Protein AF-A0A316ABW8-F1 (afdb_monomer)

Sequence (78 aa):
MRFYLRREERTPAPAAPPTDDRRPFGVITLTWLALLAAAALRHEWLDATGRGWWLWTCAVGAGLGVLALARENHRRSR

Structure (mmCIF, N/CA/C/O backbone):
data_AF-A0A316ABW8-F1
#
_entry.id   AF-A0A316ABW8-F1
#
loop_
_atom_site.group_PDB
_atom_site.id
_atom_site.type_symbol
_atom_site.label_atom_id
_atom_site.label_alt_id
_atom_site.label_comp_id
_atom_site.label_asym_id
_atom_site.label_entity_id
_atom_site.label_seq_id
_atom_site.pdbx_PDB_ins_code
_atom_site.Cartn_x
_atom_site.Cartn_y
_atom_site.Cartn_z
_atom_site.occupancy
_atom_site.B_iso_or_equiv
_atom_site.auth_seq_id
_atom_site.auth_comp_id
_atom_site.auth_asym_id
_atom_site.auth_atom_id
_atom_site.pdbx_PDB_model_num
ATOM 1 N N . MET A 1 1 ? 27.998 33.358 -18.309 1.00 55.84 1 MET A N 1
ATOM 2 C CA . MET A 1 1 ? 27.343 32.028 -18.301 1.00 55.84 1 MET A CA 1
ATOM 3 C C . MET A 1 1 ? 26.371 31.952 -19.472 1.00 55.84 1 MET A C 1
ATOM 5 O O . MET A 1 1 ? 25.633 32.907 -19.674 1.00 55.84 1 MET A O 1
ATOM 9 N N . ARG A 1 2 ? 26.406 30.878 -20.276 1.00 76.19 2 ARG A N 1
ATOM 10 C CA . ARG A 1 2 ? 25.467 30.649 -21.394 1.00 76.19 2 ARG A CA 1
ATOM 11 C C . ARG A 1 2 ? 24.247 29.903 -20.848 1.00 76.19 2 ARG A C 1
ATOM 13 O O . ARG A 1 2 ? 24.392 28.784 -20.375 1.00 76.19 2 ARG A O 1
ATOM 20 N N . PHE A 1 3 ? 23.074 30.532 -20.896 1.00 77.31 3 PHE A N 1
ATOM 21 C CA . PHE A 1 3 ? 21.828 30.003 -20.313 1.00 77.31 3 PHE A CA 1
ATOM 22 C C . PHE A 1 3 ? 20.934 29.250 -21.309 1.00 77.31 3 PHE A C 1
ATOM 24 O O . PHE A 1 3 ? 19.902 28.710 -20.924 1.00 77.31 3 PHE A O 1
ATOM 31 N N . TYR A 1 4 ? 21.321 29.186 -22.584 1.00 82.12 4 TYR A N 1
ATOM 32 C CA . TYR A 1 4 ? 20.574 28.476 -23.616 1.00 82.12 4 TYR A CA 1
ATOM 33 C C . TYR A 1 4 ? 21.535 27.689 -24.509 1.00 82.12 4 TYR A C 1
ATOM 35 O O . TYR A 1 4 ? 22.511 28.241 -25.022 1.00 82.12 4 TYR A O 1
ATOM 43 N N . LEU A 1 5 ? 21.258 26.394 -24.664 1.00 79.06 5 LEU A N 1
ATOM 44 C CA . LEU A 1 5 ? 21.910 25.513 -25.630 1.00 79.06 5 LEU A CA 1
ATOM 45 C C . LEU A 1 5 ? 21.006 25.408 -26.850 1.00 79.06 5 LEU A C 1
ATOM 47 O O . LEU A 1 5 ? 19.811 25.115 -26.730 1.00 79.06 5 LEU A O 1
ATOM 51 N N . ARG A 1 6 ? 21.579 25.668 -28.024 1.00 80.00 6 ARG A N 1
ATOM 52 C CA . ARG A 1 6 ? 20.857 25.576 -29.288 1.00 80.00 6 ARG A CA 1
ATOM 53 C C . ARG A 1 6 ? 20.416 24.125 -29.492 1.00 80.00 6 ARG A C 1
ATOM 55 O O . ARG A 1 6 ? 21.102 23.199 -29.071 1.00 80.00 6 ARG A O 1
ATOM 62 N N . ARG A 1 7 ? 19.260 23.905 -30.125 1.00 77.69 7 ARG A N 1
ATOM 63 C CA . ARG A 1 7 ? 18.662 22.562 -30.284 1.00 77.69 7 ARG A CA 1
ATOM 64 C C . ARG A 1 7 ? 19.613 21.559 -30.959 1.00 77.69 7 ARG A C 1
ATOM 66 O O . ARG A 1 7 ? 19.519 20.373 -30.678 1.00 77.69 7 ARG A O 1
ATOM 73 N N . GLU A 1 8 ? 20.522 22.057 -31.795 1.00 82.38 8 GLU A N 1
ATOM 74 C CA . GLU A 1 8 ? 21.575 21.310 -32.500 1.00 82.38 8 GLU A CA 1
ATOM 75 C C . GLU A 1 8 ? 22.721 20.853 -31.576 1.00 82.38 8 GLU A C 1
ATOM 77 O O . GLU A 1 8 ? 23.306 19.800 -31.794 1.00 82.38 8 GLU A O 1
ATOM 82 N N . GLU A 1 9 ? 23.022 21.622 -30.523 1.00 82.88 9 GLU A N 1
ATOM 83 C CA . GLU A 1 9 ? 24.038 21.305 -29.504 1.00 82.88 9 GLU A CA 1
ATOM 84 C C . GLU A 1 9 ? 23.474 20.398 -28.394 1.00 82.88 9 GLU A C 1
ATOM 86 O O . GLU A 1 9 ? 24.198 19.981 -27.489 1.00 82.88 9 GLU A O 1
ATOM 91 N N . ARG A 1 10 ? 22.163 20.114 -28.417 1.00 77.94 10 ARG A N 1
ATOM 92 C CA . ARG A 1 10 ? 21.498 19.305 -27.398 1.00 77.94 10 ARG A CA 1
ATOM 93 C C . ARG A 1 10 ? 21.779 17.829 -27.671 1.00 77.94 10 ARG A C 1
ATOM 95 O O . ARG A 1 10 ? 21.088 17.192 -28.4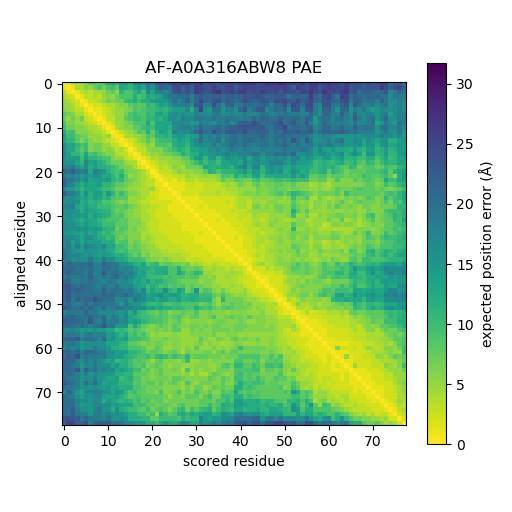62 1.00 77.94 10 ARG A O 1
ATOM 102 N N . THR A 1 11 ? 22.775 17.286 -26.979 1.00 80.69 11 THR A N 1
ATOM 103 C CA . THR A 1 11 ? 23.034 15.845 -26.946 1.00 80.69 11 THR A CA 1
ATOM 104 C C . THR A 1 11 ? 21.752 15.108 -26.537 1.00 80.69 11 THR A C 1
ATOM 106 O O . THR A 1 11 ? 21.058 15.577 -25.623 1.00 80.69 11 THR A O 1
ATOM 109 N N . PRO A 1 12 ? 21.391 13.990 -27.197 1.00 81.19 12 PRO A N 1
ATOM 110 C CA . PRO A 1 12 ? 20.243 13.194 -26.788 1.00 81.19 12 PRO A CA 1
ATOM 111 C C . PRO A 1 12 ? 20.356 12.831 -25.307 1.00 81.19 12 PRO A C 1
ATOM 113 O O . PRO A 1 12 ? 21.450 12.556 -24.807 1.00 81.19 12 PRO A O 1
ATOM 116 N N . ALA A 1 13 ? 19.220 12.875 -24.605 1.00 80.69 13 ALA A N 1
ATOM 117 C CA . ALA A 1 13 ? 19.186 12.540 -23.190 1.00 80.69 13 ALA A CA 1
ATOM 118 C C . ALA A 1 13 ? 19.762 11.127 -22.996 1.00 80.69 13 ALA A C 1
ATOM 120 O O . ALA A 1 13 ? 19.417 10.229 -23.773 1.00 80.69 13 ALA A O 1
ATOM 121 N N . PRO A 1 14 ? 20.641 10.923 -21.999 1.00 82.38 14 PRO A N 1
ATOM 122 C CA . PRO A 1 14 ? 21.164 9.598 -21.719 1.00 82.38 14 PRO A CA 1
ATOM 123 C C . PRO A 1 14 ? 19.998 8.645 -21.451 1.00 82.38 14 PRO A C 1
ATOM 125 O O . PRO A 1 14 ? 18.998 9.028 -20.836 1.00 82.38 14 PRO A O 1
ATOM 128 N N . ALA A 1 15 ? 20.118 7.409 -21.937 1.00 81.56 15 ALA A N 1
ATOM 129 C CA . ALA A 1 15 ? 19.131 6.378 -21.652 1.00 81.56 15 ALA A CA 1
ATOM 130 C C . ALA A 1 15 ? 18.972 6.227 -20.132 1.00 81.56 15 ALA A C 1
ATOM 132 O O . ALA A 1 15 ? 19.954 6.316 -19.389 1.00 81.56 15 ALA A O 1
ATOM 133 N N . ALA A 1 16 ? 17.735 6.022 -19.675 1.00 79.75 16 ALA A N 1
ATOM 134 C CA . ALA A 1 16 ? 17.469 5.838 -18.256 1.00 79.75 16 ALA A CA 1
ATOM 135 C C . ALA A 1 16 ? 18.310 4.663 -17.720 1.00 79.75 16 ALA A C 1
ATOM 137 O O . ALA A 1 16 ? 18.343 3.604 -18.358 1.00 79.75 16 ALA A O 1
ATOM 138 N N . PRO A 1 17 ? 18.999 4.829 -16.578 1.00 82.06 17 PRO A N 1
ATOM 139 C CA . PRO A 1 17 ? 19.775 3.747 -15.999 1.00 82.06 17 PRO A CA 1
ATOM 140 C C . PRO A 1 1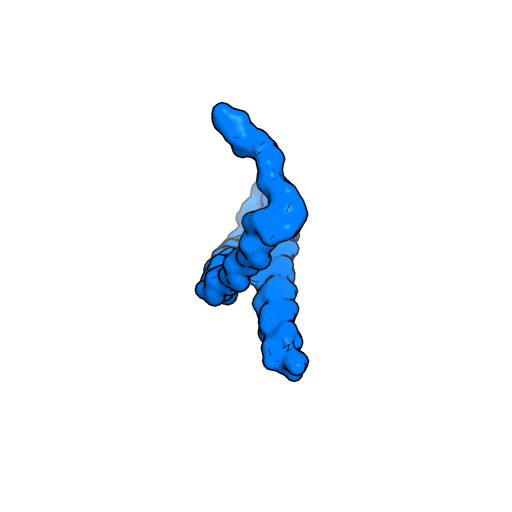7 ? 18.847 2.584 -15.617 1.00 82.06 17 PRO A C 1
ATOM 142 O O . PRO A 1 17 ? 17.722 2.819 -15.160 1.00 82.06 17 PRO A O 1
ATOM 145 N N . PRO A 1 18 ? 19.298 1.329 -15.782 1.00 77.94 18 PRO A N 1
ATOM 146 C CA . PRO A 1 18 ? 18.515 0.169 -15.387 1.00 77.94 18 PRO A CA 1
ATOM 147 C C . PRO A 1 18 ? 18.278 0.218 -13.872 1.00 77.94 18 PRO A C 1
ATOM 149 O O . PRO A 1 18 ? 19.203 0.033 -13.085 1.00 77.94 18 PRO A O 1
ATOM 152 N N . THR A 1 19 ? 17.040 0.504 -13.467 1.00 80.06 19 THR A N 1
ATOM 153 C CA . THR A 1 19 ? 16.626 0.572 -12.059 1.00 80.06 19 THR A CA 1
ATOM 154 C C . THR A 1 19 ? 15.696 -0.595 -11.757 1.00 80.06 19 THR A C 1
ATOM 156 O O . THR A 1 19 ? 14.775 -0.884 -12.519 1.00 80.06 19 THR A O 1
ATOM 159 N N . ASP A 1 20 ? 15.966 -1.305 -10.662 1.00 75.81 20 ASP A N 1
ATOM 160 C CA . ASP A 1 20 ? 15.121 -2.405 -10.201 1.00 75.81 20 ASP A CA 1
ATOM 161 C C . ASP A 1 20 ? 14.017 -1.873 -9.279 1.00 75.81 20 ASP A C 1
ATOM 163 O O . ASP A 1 20 ? 14.109 -1.940 -8.050 1.00 75.81 20 ASP A O 1
ATOM 167 N N . ASP A 1 21 ? 12.953 -1.351 -9.886 1.00 74.25 21 ASP A N 1
ATOM 168 C CA . ASP A 1 21 ? 11.795 -0.804 -9.166 1.00 74.25 21 ASP A CA 1
ATOM 169 C C . ASP A 1 21 ? 11.037 -1.875 -8.356 1.00 74.25 21 ASP A C 1
ATOM 171 O O . ASP A 1 21 ? 10.206 -1.561 -7.505 1.00 74.25 21 ASP A O 1
ATOM 175 N N . ARG A 1 22 ? 11.338 -3.166 -8.550 1.00 70.81 22 ARG A N 1
ATOM 176 C CA . ARG A 1 22 ? 10.657 -4.273 -7.859 1.00 70.81 22 ARG A CA 1
ATOM 177 C C . ARG A 1 22 ? 10.896 -4.275 -6.360 1.00 70.81 22 ARG A C 1
ATOM 179 O O . ARG A 1 22 ? 10.009 -4.660 -5.605 1.00 70.81 22 ARG A O 1
ATOM 186 N N . ARG A 1 23 ? 12.089 -3.868 -5.923 1.00 78.50 23 ARG A N 1
ATOM 187 C CA . ARG A 1 23 ? 12.477 -3.888 -4.507 1.00 78.50 23 ARG A CA 1
ATOM 188 C C . ARG A 1 23 ? 11.599 -2.966 -3.657 1.00 78.50 23 ARG A C 1
ATOM 190 O O . ARG A 1 23 ? 11.010 -3.473 -2.703 1.00 78.50 23 ARG A O 1
ATOM 197 N N . PRO A 1 24 ? 11.434 -1.667 -3.982 1.00 82.31 24 PRO A N 1
ATOM 198 C CA . PRO A 1 24 ? 10.572 -0.793 -3.191 1.00 82.31 24 PRO A CA 1
ATOM 199 C C . PRO A 1 24 ? 9.104 -1.234 -3.228 1.00 82.31 24 PRO A C 1
ATOM 201 O O . PRO A 1 24 ? 8.461 -1.255 -2.178 1.00 82.31 24 PRO A O 1
ATOM 204 N N . PHE A 1 25 ? 8.587 -1.667 -4.386 1.00 80.31 25 PHE A N 1
ATOM 205 C CA . PHE A 1 25 ? 7.212 -2.172 -4.478 1.00 80.31 25 PHE A CA 1
ATOM 206 C C . PHE A 1 25 ? 7.005 -3.470 -3.686 1.00 80.31 25 PHE A C 1
ATOM 208 O O . PHE A 1 25 ? 5.980 -3.631 -3.028 1.00 80.31 25 PHE A O 1
ATOM 215 N N . GLY A 1 26 ? 7.982 -4.377 -3.678 1.00 80.62 26 GLY A N 1
ATOM 216 C CA . GLY A 1 26 ? 7.956 -5.580 -2.849 1.00 80.62 26 GLY A CA 1
ATOM 217 C C . GLY A 1 26 ? 7.927 -5.243 -1.361 1.00 80.62 26 GLY A C 1
ATOM 218 O O . GLY A 1 26 ? 7.039 -5.700 -0.647 1.00 80.62 26 GLY A O 1
ATOM 219 N N . VAL A 1 27 ? 8.849 -4.389 -0.907 1.00 85.75 27 VAL A N 1
ATOM 220 C CA . VAL A 1 27 ? 8.980 -4.006 0.508 1.00 85.75 27 VAL A CA 1
ATOM 221 C C . VAL A 1 27 ? 7.728 -3.294 1.019 1.00 85.75 27 VAL A C 1
ATOM 223 O O . VAL A 1 27 ? 7.217 -3.662 2.079 1.00 85.75 27 VAL A O 1
ATOM 226 N N . ILE A 1 28 ? 7.191 -2.321 0.272 1.00 84.19 28 ILE A N 1
ATOM 227 C CA . ILE A 1 28 ? 5.988 -1.588 0.696 1.00 84.19 28 ILE A CA 1
ATOM 228 C C . ILE A 1 28 ? 4.768 -2.518 0.763 1.00 84.19 28 ILE A C 1
ATOM 230 O O . ILE A 1 28 ? 3.984 -2.441 1.706 1.00 84.19 28 ILE A O 1
ATOM 234 N N . THR A 1 29 ? 4.644 -3.456 -0.183 1.00 82.94 29 THR A N 1
ATOM 235 C CA . THR A 1 29 ? 3.550 -4.438 -0.205 1.00 82.94 29 THR A CA 1
ATOM 236 C C . THR A 1 29 ? 3.646 -5.398 0.974 1.00 82.94 29 THR A C 1
ATOM 238 O O . THR A 1 29 ? 2.654 -5.627 1.662 1.00 82.94 29 THR A O 1
ATOM 241 N N . LEU A 1 30 ? 4.842 -5.927 1.251 1.00 85.56 30 LEU A N 1
ATOM 242 C CA . LEU A 1 30 ? 5.071 -6.842 2.372 1.00 85.56 30 LEU A CA 1
ATOM 243 C C . LEU A 1 30 ? 4.809 -6.155 3.715 1.00 85.56 30 LEU A C 1
ATOM 245 O O . LEU A 1 30 ? 4.201 -6.744 4.605 1.00 85.56 30 LEU A O 1
ATOM 249 N N . THR A 1 31 ? 5.213 -4.889 3.828 1.00 88.81 31 THR A N 1
ATOM 250 C CA . THR A 1 31 ? 4.955 -4.056 5.008 1.00 88.81 31 THR A CA 1
ATOM 251 C C . THR A 1 31 ? 3.455 -3.884 5.236 1.00 88.81 31 THR A C 1
ATOM 253 O O . THR A 1 31 ? 2.977 -4.097 6.349 1.00 88.81 31 THR A O 1
ATOM 256 N N . TRP A 1 32 ? 2.686 -3.570 4.189 1.00 87.25 32 TRP A N 1
ATOM 257 C CA . TRP A 1 32 ? 1.232 -3.443 4.295 1.00 87.25 32 TRP A CA 1
ATOM 258 C C . TRP A 1 32 ? 0.528 -4.763 4.610 1.00 87.25 32 TRP A C 1
ATOM 260 O O . TRP A 1 32 ? -0.400 -4.766 5.414 1.00 87.25 32 TRP A O 1
ATOM 270 N N . LEU A 1 33 ? 0.980 -5.887 4.046 1.00 85.19 33 LEU A N 1
ATOM 271 C CA . LEU A 1 33 ? 0.453 -7.211 4.391 1.00 85.19 33 LEU A CA 1
ATOM 272 C C . LEU A 1 33 ? 0.725 -7.569 5.857 1.00 85.19 33 LEU A C 1
ATOM 274 O O . LEU A 1 33 ? -0.170 -8.060 6.541 1.00 85.19 33 LEU A O 1
ATOM 278 N N . ALA A 1 34 ? 1.928 -7.281 6.359 1.00 87.69 34 ALA A N 1
ATOM 279 C CA . ALA A 1 34 ? 2.274 -7.499 7.760 1.00 87.69 34 ALA A CA 1
ATOM 280 C C . ALA A 1 34 ? 1.425 -6.623 8.698 1.00 87.69 34 ALA A C 1
ATOM 282 O O . ALA A 1 34 ? 0.914 -7.108 9.707 1.00 87.69 34 ALA A O 1
ATOM 283 N N . LEU A 1 35 ? 1.218 -5.351 8.341 1.00 83.81 35 LEU A N 1
ATOM 284 C CA . LEU A 1 35 ? 0.344 -4.440 9.082 1.00 83.81 35 LEU A CA 1
ATOM 285 C C . LEU A 1 35 ? -1.125 -4.878 9.039 1.00 83.81 35 LEU A C 1
ATOM 287 O O . LEU A 1 35 ? -1.802 -4.802 10.061 1.00 83.81 35 LEU A O 1
ATOM 291 N N . LEU A 1 36 ? -1.618 -5.369 7.897 1.00 83.25 36 LEU A N 1
ATOM 292 C CA . LEU A 1 36 ? -2.967 -5.922 7.771 1.00 83.25 36 LEU A CA 1
ATOM 293 C C . LEU A 1 36 ? -3.141 -7.147 8.673 1.00 83.25 36 LEU A C 1
ATOM 295 O O . LEU A 1 36 ? -4.120 -7.225 9.408 1.00 83.25 36 LEU A O 1
ATOM 299 N N . ALA A 1 37 ? -2.176 -8.070 8.663 1.00 85.12 37 ALA A N 1
ATOM 300 C CA . ALA A 1 37 ? -2.194 -9.247 9.524 1.00 85.12 37 ALA A CA 1
ATOM 301 C C . ALA A 1 37 ? -2.180 -8.856 11.011 1.00 85.12 37 ALA A C 1
ATOM 303 O O . ALA A 1 37 ? -2.988 -9.355 11.791 1.00 85.12 37 ALA A O 1
ATOM 304 N N . ALA A 1 38 ? -1.324 -7.909 11.402 1.00 84.25 38 ALA A N 1
ATOM 305 C CA . ALA A 1 38 ? -1.281 -7.398 12.769 1.00 84.25 38 ALA A CA 1
ATOM 306 C C . ALA A 1 38 ? -2.588 -6.691 13.179 1.00 84.25 38 ALA A C 1
ATOM 308 O O . ALA A 1 38 ? -3.040 -6.849 14.314 1.00 84.25 38 ALA A O 1
ATOM 309 N N . ALA A 1 39 ? -3.206 -5.935 12.266 1.00 81.88 39 ALA A N 1
ATOM 310 C CA . ALA A 1 39 ? -4.490 -5.277 12.495 1.00 81.88 39 ALA A CA 1
ATOM 311 C C . ALA A 1 39 ? -5.638 -6.290 12.614 1.00 81.88 39 ALA A C 1
ATOM 313 O O . ALA A 1 39 ? -6.491 -6.126 13.479 1.00 81.88 39 ALA A O 1
ATOM 314 N N . ALA A 1 40 ? -5.632 -7.359 11.812 1.00 81.81 40 ALA A N 1
ATOM 315 C CA . ALA A 1 40 ? -6.609 -8.442 11.897 1.00 81.81 40 ALA A CA 1
ATOM 316 C C . ALA A 1 40 ? -6.488 -9.216 13.221 1.00 81.81 40 ALA A C 1
ATOM 318 O O . ALA A 1 40 ? -7.492 -9.457 13.885 1.00 81.81 40 ALA A O 1
ATOM 319 N N . LEU A 1 41 ? -5.263 -9.525 13.662 1.00 86.19 41 LEU A N 1
ATOM 320 C CA . LEU A 1 41 ? -5.019 -10.170 14.960 1.00 86.19 41 LEU A CA 1
ATOM 321 C C . LEU A 1 41 ? -5.457 -9.304 16.148 1.00 86.19 41 LEU A C 1
ATOM 323 O O . LEU A 1 41 ? -5.795 -9.830 17.204 1.00 86.19 41 LEU A O 1
ATOM 327 N N . ARG A 1 42 ? -5.443 -7.976 15.994 1.00 83.19 42 ARG A N 1
ATOM 328 C CA . ARG A 1 42 ? -5.880 -7.022 17.024 1.00 83.19 42 ARG A CA 1
ATOM 329 C C . ARG A 1 42 ? -7.226 -6.373 16.710 1.00 83.19 42 ARG A C 1
ATOM 331 O O . ARG A 1 42 ? -7.528 -5.332 17.286 1.00 83.19 42 ARG A O 1
ATOM 338 N N . HIS A 1 43 ? -8.037 -6.991 15.849 1.00 77.38 43 HIS A N 1
ATOM 339 C CA . HIS A 1 43 ? -9.300 -6.429 15.372 1.00 77.38 43 HIS A CA 1
ATOM 340 C C . HIS A 1 43 ? -10.208 -5.988 16.525 1.00 77.38 43 HIS A C 1
ATOM 342 O O . HIS A 1 43 ? -10.630 -4.839 16.558 1.00 77.38 43 HIS A O 1
ATOM 348 N N . GLU A 1 44 ? -10.439 -6.857 17.511 1.00 75.56 44 GLU A N 1
ATOM 349 C CA . GLU A 1 44 ? -11.301 -6.560 18.665 1.00 75.56 44 GLU A CA 1
ATOM 350 C C . GLU A 1 44 ? -10.806 -5.356 19.479 1.00 75.56 44 GLU A C 1
ATOM 352 O O . GLU A 1 44 ? -11.592 -4.513 19.900 1.00 75.56 44 GLU A O 1
ATOM 357 N N . TRP A 1 45 ? -9.489 -5.220 19.649 1.00 79.06 45 TRP A N 1
ATOM 358 C CA . TRP A 1 45 ? -8.891 -4.087 20.357 1.00 79.06 45 TRP A CA 1
ATOM 359 C C . TRP A 1 45 ? -8.945 -2.788 19.541 1.00 79.06 45 TRP A C 1
ATOM 361 O O . TRP A 1 45 ? -9.147 -1.702 20.094 1.00 79.06 45 TRP A O 1
ATOM 371 N N . LEU A 1 46 ? -8.763 -2.875 18.219 1.00 77.88 46 LEU A N 1
ATOM 372 C CA . LEU A 1 46 ? -8.918 -1.727 17.326 1.00 77.88 46 LEU A CA 1
ATOM 373 C C . LEU A 1 46 ? -10.368 -1.245 17.297 1.00 77.88 46 LEU A C 1
ATOM 375 O O . LEU A 1 46 ? -10.594 -0.037 17.362 1.00 77.88 46 LEU A O 1
ATOM 379 N N . ASP A 1 47 ? -11.325 -2.163 17.249 1.00 79.62 47 ASP A N 1
ATOM 380 C CA . ASP A 1 47 ? -12.748 -1.839 17.226 1.00 79.62 47 ASP A CA 1
ATOM 381 C C . ASP A 1 47 ? -13.196 -1.231 18.563 1.00 79.62 47 ASP A C 1
ATOM 383 O O . ASP A 1 47 ? -13.762 -0.138 18.596 1.00 79.62 47 AS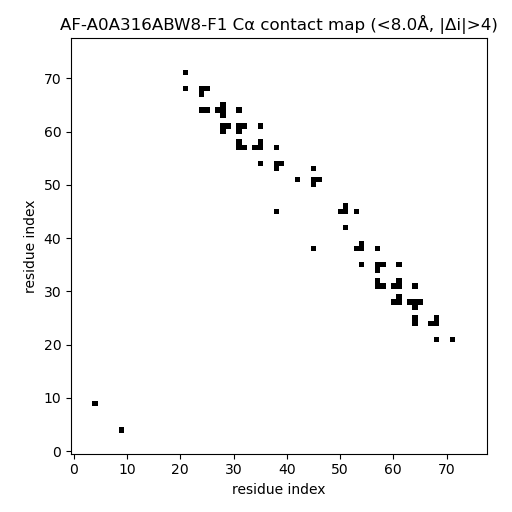P A O 1
ATOM 387 N N . ALA A 1 48 ? -12.765 -1.825 19.682 1.00 81.31 48 ALA A N 1
ATOM 388 C CA . ALA A 1 48 ? -12.997 -1.291 21.026 1.00 81.31 48 ALA A CA 1
ATOM 389 C C . ALA A 1 48 ? -12.398 0.110 21.252 1.00 81.31 48 ALA A C 1
ATOM 391 O O . ALA A 1 48 ? -12.840 0.838 22.138 1.00 81.31 48 ALA A O 1
ATOM 392 N N . THR A 1 49 ? -11.395 0.511 20.464 1.00 83.25 49 THR A N 1
ATOM 393 C CA . THR A 1 49 ? -10.779 1.845 20.550 1.00 83.25 49 THR A CA 1
ATOM 394 C C . THR A 1 49 ? -11.207 2.794 19.429 1.00 83.25 49 THR A C 1
ATOM 396 O O . THR A 1 49 ? -10.598 3.852 19.267 1.00 83.25 49 THR A O 1
ATOM 399 N N . GLY A 1 50 ? -12.239 2.440 18.650 1.00 82.44 50 GLY A N 1
ATOM 400 C CA . GLY A 1 50 ? -12.753 3.264 17.548 1.00 82.44 50 GLY A CA 1
ATOM 401 C C . GLY A 1 50 ? -11.767 3.421 16.383 1.00 82.44 50 GLY A C 1
ATOM 402 O O . GLY A 1 50 ? -11.893 4.320 15.553 1.00 82.44 50 GLY A O 1
ATOM 403 N N . ARG A 1 51 ? -10.751 2.558 16.317 1.00 79.50 51 ARG A N 1
ATOM 404 C CA . ARG A 1 51 ? -9.686 2.566 15.307 1.00 79.50 51 ARG A CA 1
ATOM 405 C C . ARG A 1 51 ? -9.924 1.552 14.192 1.00 79.50 51 ARG A C 1
ATOM 407 O O . ARG A 1 51 ? -9.009 1.301 13.418 1.00 79.50 51 ARG A O 1
ATOM 414 N N . GLY A 1 52 ? -11.141 1.027 14.039 1.00 78.25 52 GLY A N 1
ATOM 415 C CA . GLY A 1 52 ? -11.500 0.111 12.946 1.00 78.25 52 GLY A CA 1
ATOM 416 C C . GLY A 1 52 ? -11.127 0.628 11.543 1.00 78.25 52 GLY A C 1
ATOM 417 O O . GLY A 1 52 ? -10.818 -0.158 10.652 1.00 78.25 52 GLY A O 1
ATOM 418 N N . TRP A 1 53 ? -11.026 1.950 11.357 1.00 80.38 53 TRP A N 1
ATOM 419 C CA . TRP A 1 53 ? -10.567 2.578 10.109 1.00 80.38 53 TRP A CA 1
ATOM 420 C C . TRP A 1 53 ? -9.138 2.183 9.684 1.00 80.38 53 TRP A C 1
ATOM 422 O O . TRP A 1 53 ? -8.823 2.218 8.496 1.00 80.38 53 TRP A O 1
ATOM 432 N N . TRP A 1 54 ? -8.280 1.751 10.617 1.00 79.12 54 TRP A N 1
ATOM 433 C CA . TRP A 1 54 ? -6.912 1.305 10.320 1.00 79.12 54 TRP A CA 1
ATOM 434 C C . TRP A 1 54 ? -6.881 0.052 9.435 1.00 79.12 54 TRP A C 1
ATOM 436 O O . TRP A 1 54 ? -5.978 -0.095 8.612 1.00 79.12 54 TRP A O 1
ATOM 446 N N . LEU A 1 55 ? -7.887 -0.824 9.553 1.00 78.12 55 LEU A N 1
ATOM 447 C CA . LEU A 1 55 ? -8.025 -2.009 8.699 1.00 78.12 55 LEU A CA 1
ATOM 448 C C . LEU A 1 55 ? -8.235 -1.620 7.238 1.00 78.12 55 LEU A C 1
ATOM 450 O O . LEU A 1 55 ? -7.602 -2.197 6.356 1.00 78.12 55 LEU A O 1
ATOM 454 N N . TRP A 1 56 ? -9.067 -0.608 6.985 1.00 79.38 56 TRP A N 1
ATOM 455 C CA . TRP A 1 56 ? -9.288 -0.087 5.638 1.00 79.38 56 TRP A CA 1
ATOM 456 C C . TRP A 1 56 ? -8.027 0.550 5.062 1.00 79.38 56 TRP A C 1
ATOM 458 O O . TRP A 1 56 ? -7.688 0.284 3.910 1.00 79.38 56 TRP A O 1
ATOM 468 N N . THR A 1 57 ? -7.278 1.308 5.865 1.00 83.75 57 THR A N 1
ATOM 469 C CA . THR A 1 57 ? -5.982 1.861 5.448 1.00 83.75 57 THR A CA 1
ATOM 470 C C . THR A 1 57 ? -5.004 0.746 5.066 1.00 83.75 57 THR A C 1
ATOM 472 O O . THR A 1 57 ? -4.389 0.807 3.999 1.00 83.75 57 THR A O 1
ATOM 475 N N . CYS A 1 58 ? -4.923 -0.314 5.880 1.00 82.31 58 CYS A N 1
ATOM 476 C CA . CYS A 1 58 ? -4.121 -1.497 5.574 1.00 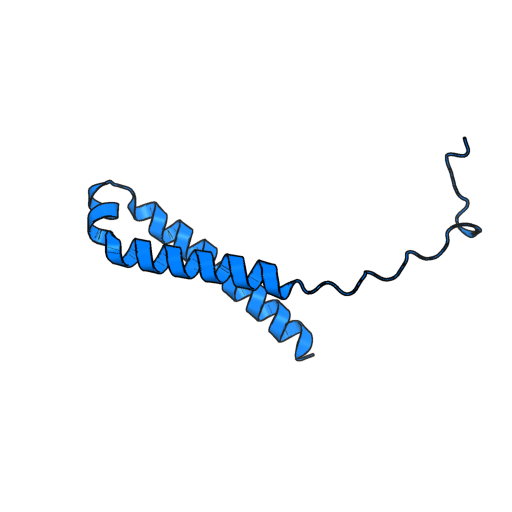82.31 58 CYS A CA 1
ATOM 477 C C . CYS A 1 58 ? -4.559 -2.212 4.299 1.00 82.31 58 CYS A C 1
ATOM 479 O O . CYS A 1 58 ? -3.716 -2.580 3.483 1.00 82.31 58 CYS A O 1
ATOM 481 N N . ALA A 1 59 ? -5.865 -2.393 4.112 1.00 81.50 59 ALA A N 1
ATOM 482 C CA . ALA A 1 59 ? -6.417 -3.071 2.949 1.00 81.50 59 ALA A CA 1
ATOM 483 C C . ALA A 1 59 ? -6.119 -2.299 1.654 1.00 81.50 59 ALA A C 1
ATOM 485 O O . ALA A 1 59 ? -5.679 -2.892 0.668 1.00 81.50 59 ALA A O 1
ATOM 486 N N . VAL A 1 60 ? -6.286 -0.973 1.668 1.00 85.31 60 VAL A N 1
ATOM 487 C CA . VAL A 1 60 ? -5.976 -0.109 0.519 1.00 85.31 60 VAL A CA 1
ATOM 488 C C . VAL A 1 60 ? -4.475 -0.117 0.220 1.00 85.31 60 VAL A C 1
ATOM 490 O O . VAL A 1 60 ? -4.086 -0.262 -0.938 1.00 85.31 60 VAL A O 1
ATOM 493 N N . GLY A 1 61 ? -3.625 -0.026 1.246 1.00 81.19 61 GLY A N 1
ATOM 494 C CA . GLY A 1 61 ? -2.172 -0.084 1.085 1.00 81.19 61 GLY A CA 1
ATOM 495 C C . GLY A 1 61 ? -1.677 -1.417 0.513 1.00 81.19 61 GLY A C 1
ATOM 496 O O . GLY A 1 61 ? -0.877 -1.432 -0.425 1.00 81.19 61 GLY A O 1
ATOM 497 N N . ALA A 1 62 ? -2.210 -2.539 1.009 1.00 81.50 62 ALA A N 1
ATOM 498 C CA . ALA A 1 62 ? -1.905 -3.869 0.486 1.00 81.50 62 ALA A CA 1
ATOM 499 C C . ALA A 1 62 ? -2.392 -4.027 -0.965 1.00 81.50 62 ALA A C 1
ATOM 501 O O . ALA A 1 62 ? -1.646 -4.511 -1.818 1.00 81.50 62 ALA A O 1
ATOM 502 N N . GLY A 1 63 ? -3.607 -3.557 -1.269 1.00 81.44 63 GLY A N 1
ATOM 503 C CA . GLY A 1 63 ? -4.177 -3.594 -2.616 1.00 81.44 63 GLY A CA 1
ATOM 504 C C . GLY A 1 63 ? -3.361 -2.793 -3.633 1.00 81.44 63 GLY A C 1
ATOM 505 O O . GLY A 1 63 ? -3.057 -3.300 -4.714 1.00 81.44 63 GLY A O 1
ATOM 506 N N . LEU A 1 64 ? -2.943 -1.572 -3.281 1.00 83.94 64 LEU A N 1
ATOM 507 C CA . LEU A 1 64 ? -2.091 -0.739 -4.138 1.00 83.94 64 LEU A CA 1
ATOM 508 C C . LEU A 1 64 ? -0.717 -1.377 -4.381 1.00 83.94 64 LEU A C 1
ATOM 510 O O . LEU A 1 64 ? -0.217 -1.336 -5.507 1.00 83.94 64 LEU A O 1
ATOM 514 N N . GLY A 1 65 ? -0.135 -2.003 -3.356 1.00 79.94 65 GLY A N 1
ATOM 515 C CA . GLY A 1 65 ? 1.125 -2.735 -3.469 1.00 79.94 65 GLY A CA 1
ATOM 516 C C . GLY A 1 65 ? 1.042 -3.925 -4.432 1.00 79.94 65 GLY A C 1
ATOM 517 O O . GLY A 1 65 ? 1.830 -4.029 -5.377 1.00 79.94 65 GLY A O 1
ATOM 518 N N . VAL A 1 66 ? 0.022 -4.775 -4.265 1.00 78.88 66 VAL A N 1
ATOM 519 C CA . VAL A 1 66 ? -0.238 -5.915 -5.161 1.00 78.88 66 VAL A CA 1
ATOM 520 C C . VAL A 1 66 ? -0.490 -5.446 -6.594 1.00 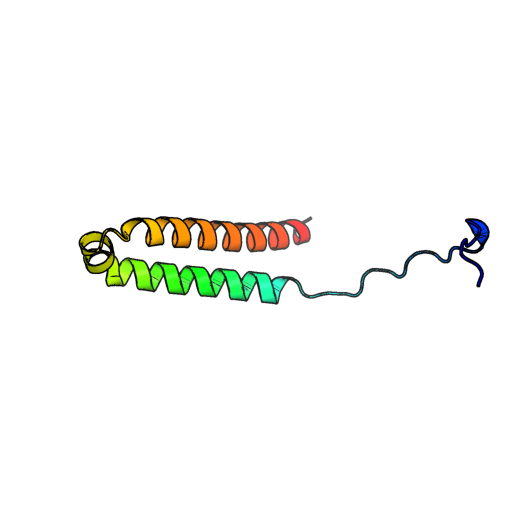78.88 66 VAL A C 1
ATOM 522 O O . VAL A 1 66 ? 0.044 -6.035 -7.534 1.00 78.88 66 VAL A O 1
ATOM 525 N N . LEU A 1 67 ? -1.248 -4.362 -6.782 1.00 81.69 67 LEU A N 1
ATOM 526 C CA . LEU A 1 67 ? -1.532 -3.814 -8.109 1.00 81.69 67 LEU A CA 1
ATOM 527 C C . LEU A 1 67 ? -0.262 -3.312 -8.815 1.00 81.69 67 LEU A C 1
ATOM 529 O O . LEU A 1 67 ? -0.111 -3.510 -10.022 1.00 81.69 67 LEU A O 1
ATOM 533 N N . ALA A 1 68 ? 0.658 -2.681 -8.081 1.00 78.56 68 ALA A N 1
ATOM 534 C CA . ALA A 1 68 ? 1.937 -2.228 -8.624 1.00 78.56 68 ALA A CA 1
ATOM 535 C C . ALA A 1 68 ? 2.806 -3.408 -9.094 1.00 78.56 68 ALA A C 1
ATOM 537 O O . ALA A 1 68 ? 3.303 -3.398 -10.223 1.00 78.56 68 ALA A O 1
ATOM 538 N N . LEU A 1 69 ? 2.907 -4.464 -8.279 1.00 76.94 69 LEU A N 1
ATOM 539 C CA . LEU A 1 69 ? 3.595 -5.711 -8.637 1.00 76.94 69 LEU A CA 1
ATOM 540 C C . LEU A 1 69 ? 2.946 -6.410 -9.840 1.00 76.94 69 LEU A C 1
ATOM 542 O O . LEU A 1 69 ? 3.649 -6.843 -10.754 1.00 76.94 69 LEU A O 1
ATOM 546 N N . ALA A 1 70 ? 1.614 -6.481 -9.876 1.00 81.56 70 ALA A N 1
ATOM 547 C CA . ALA A 1 70 ? 0.875 -7.082 -10.981 1.00 81.56 70 ALA A CA 1
ATOM 548 C C . ALA A 1 70 ? 1.098 -6.325 -12.299 1.00 81.56 70 ALA A C 1
ATOM 550 O O . ALA A 1 70 ? 1.306 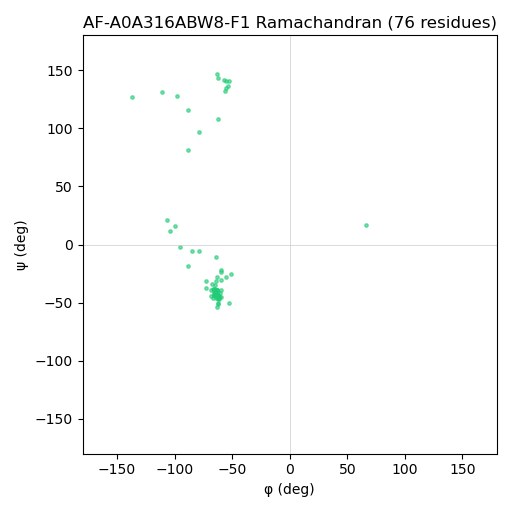-6.956 -13.336 1.00 81.56 70 ALA A O 1
ATOM 551 N N . ARG A 1 71 ? 1.117 -4.982 -12.274 1.00 77.19 71 ARG A N 1
ATOM 552 C CA . ARG A 1 71 ? 1.413 -4.163 -13.463 1.00 77.19 71 ARG A CA 1
ATOM 553 C C . ARG A 1 71 ? 2.832 -4.366 -13.976 1.00 77.19 71 ARG A C 1
ATOM 555 O O . ARG A 1 71 ? 3.011 -4.477 -15.187 1.00 77.19 71 ARG A O 1
ATOM 562 N N . GLU A 1 72 ? 3.818 -4.430 -13.087 1.00 77.38 72 GLU A N 1
ATOM 563 C CA . GLU A 1 72 ? 5.209 -4.684 -13.479 1.00 77.38 72 GLU A CA 1
ATOM 564 C C . GLU A 1 72 ? 5.378 -6.095 -14.059 1.00 77.38 72 GLU A C 1
ATOM 566 O O . GLU A 1 72 ? 6.050 -6.277 -15.075 1.00 77.38 72 GLU A O 1
ATOM 571 N N . ASN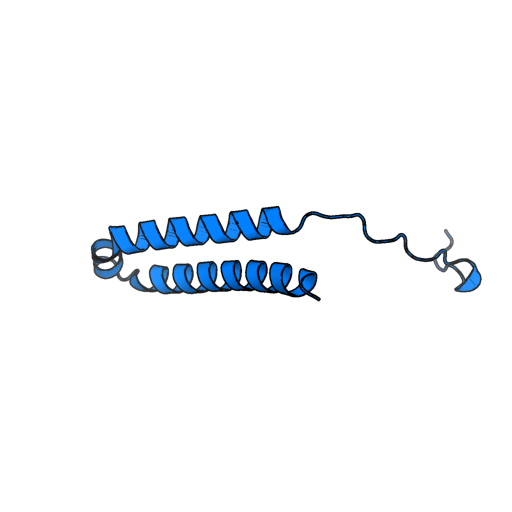 A 1 73 ? 4.709 -7.097 -13.480 1.00 78.38 73 ASN A N 1
ATOM 572 C CA . ASN A 1 73 ? 4.718 -8.452 -14.025 1.00 78.38 73 ASN A CA 1
ATOM 573 C C . ASN A 1 73 ? 4.028 -8.521 -15.401 1.00 78.38 73 ASN A C 1
ATOM 575 O O . ASN A 1 73 ? 4.561 -9.111 -16.339 1.00 78.38 73 ASN A O 1
ATOM 579 N N . HIS A 1 74 ? 2.882 -7.851 -15.558 1.00 77.75 74 HIS A N 1
ATOM 580 C CA . HIS A 1 74 ? 2.154 -7.796 -16.827 1.00 77.75 74 HIS A CA 1
ATOM 581 C C . HIS A 1 74 ? 2.914 -7.011 -17.912 1.00 77.75 74 HIS A C 1
ATOM 583 O O . HIS A 1 74 ? 2.835 -7.377 -19.085 1.00 77.75 74 HIS A O 1
ATOM 589 N N . ARG A 1 75 ? 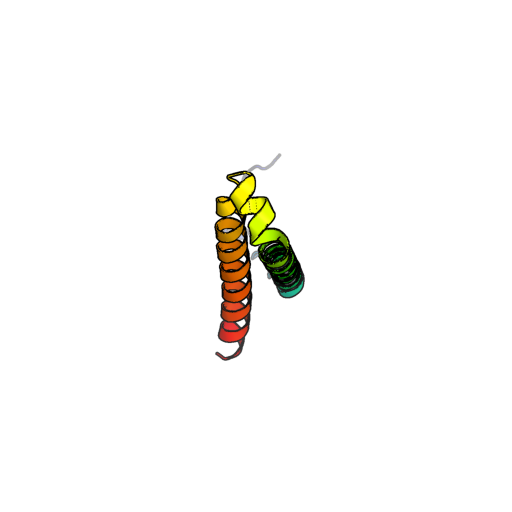3.669 -5.954 -17.567 1.00 74.38 75 ARG A N 1
ATOM 590 C CA . ARG A 1 75 ? 4.516 -5.223 -18.534 1.00 74.38 75 ARG A CA 1
ATOM 591 C C . ARG A 1 75 ? 5.576 -6.108 -19.181 1.00 74.38 75 ARG A C 1
ATOM 593 O O . ARG A 1 75 ? 5.931 -5.829 -20.313 1.00 74.38 75 ARG A O 1
ATOM 600 N N . ARG A 1 76 ? 6.070 -7.133 -18.481 1.00 64.75 76 ARG A N 1
ATOM 601 C CA . ARG A 1 76 ? 7.107 -8.047 -18.992 1.00 64.75 76 ARG A CA 1
ATOM 602 C C . ARG A 1 76 ? 6.576 -9.248 -19.762 1.00 64.75 76 ARG A C 1
ATOM 604 O O . ARG A 1 76 ? 7.345 -9.895 -20.457 1.00 64.75 76 ARG A O 1
ATOM 611 N N . SER A 1 77 ? 5.298 -9.583 -19.599 1.00 67.94 77 SER A N 1
ATOM 612 C CA . SER A 1 77 ? 4.660 -10.654 -20.375 1.00 67.94 77 SER A CA 1
ATOM 613 C C . SER A 1 77 ? 4.270 -10.211 -21.794 1.00 67.94 77 SER A C 1
ATOM 615 O O . SER A 1 77 ? 3.770 -11.033 -22.560 1.00 67.94 77 SER A O 1
ATOM 617 N N . ARG A 1 78 ? 4.441 -8.927 -22.122 1.00 52.91 78 ARG A N 1
ATOM 618 C CA . ARG A 1 78 ? 4.296 -8.356 -23.464 1.00 52.91 78 ARG A CA 1
ATOM 619 C C . ARG A 1 78 ? 5.665 -7.972 -23.99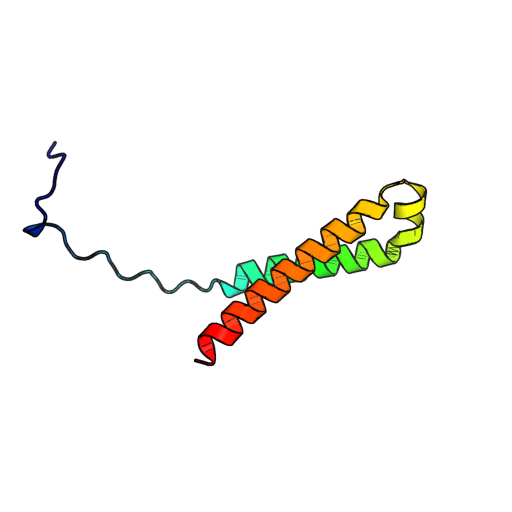6 1.00 52.91 78 ARG A C 1
ATOM 621 O O . ARG A 1 78 ? 5.823 -8.066 -25.228 1.00 52.91 78 ARG A O 1
#

Nearest PDB structures (foldseek):
  5lbh-assembly1_A  TM=4.187E-01  e=3.731E+00  Helicobacter cinaedi
  1n1q-assembly1_A  TM=4.417E-01  e=6.620E+00  Brevibacillus brevis
  8wr0-assembly1_H  TM=3.762E-01  e=4.814E+00  Ureaplasma diversum
  8wqx-assembly1_A  TM=3.774E-01  e=9.704E+00  Ureaplasma diversum

Secondary structure (DSSP, 8-state):
------TTT-PPPPPPP---THHHHHHHHHHHHHHHHHHHHTHHHHHHTT-THHHHHHHHHHHHHHHHHHHHHHHH--

Radius of gyration: 21.63 Å; Cα contacts (8 Å, |Δi|>4): 37; chains: 1; bounding box: 40×43×54 Å

Mean predicted aligned error: 10.05 Å

pLDDT: mean 79.71, std 5.7, range [52.91, 88.81]

Organism: NCBI:txid317664

Foldseek 3Di:
DDPDDDPVRDDPDPDDPDDDPVVVLVVQLVVLVVQLVVCVVCVVVCVVVVNNVSNVVSVVSNVVSVVVVVVVVVVVVD

Solvent-accessible surface area (backbone atoms only — not comparable to full-atom values): 4646 Å² total; per-residue (Å²): 134,87,91,74,79,55,79,88,72,54,72,79,78,76,77,81,76,95,73,77,68,62,57,64,45,48,51,54,20,52,50,22,45,52,50,34,53,53,42,61,77,38,38,70,62,31,48,78,65,74,43,52,65,55,52,55,53,21,50,53,45,26,50,53,24,52,51,54,52,50,50,56,55,55,62,70,77,105